Protein AF-A0A8T5MUP3-F1 (afdb_monomer_lite)

Structure (mmCIF, N/CA/C/O backbone):
data_AF-A0A8T5MUP3-F1
#
_entry.id   AF-A0A8T5MUP3-F1
#
loop_
_atom_site.group_PDB
_atom_site.id
_atom_site.type_symbol
_atom_site.label_atom_id
_atom_site.label_alt_id
_atom_site.label_comp_id
_atom_site.label_asym_id
_atom_site.label_entity_id
_atom_site.label_seq_id
_atom_site.pdbx_PDB_ins_code
_atom_site.Cartn_x
_atom_site.Cartn_y
_atom_site.Cartn_z
_atom_site.occupancy
_atom_site.B_iso_or_equiv
_atom_site.auth_seq_id
_atom_site.auth_comp_id
_atom_site.auth_asym_id
_atom_site.auth_atom_id
_atom_site.pdbx_PDB_model_num
ATOM 1 N N . MET A 1 1 ? 4.390 18.601 5.968 1.00 50.16 1 MET A N 1
ATOM 2 C CA . MET A 1 1 ? 3.456 17.620 5.367 1.00 50.16 1 MET A CA 1
ATOM 3 C C . MET A 1 1 ? 4.200 16.308 5.197 1.00 50.16 1 MET A C 1
ATOM 5 O O . MET A 1 1 ? 5.343 16.368 4.757 1.00 50.16 1 MET A O 1
ATOM 9 N N . SER A 1 2 ? 3.617 15.161 5.568 1.00 68.56 2 SER A N 1
ATOM 10 C CA . SER A 1 2 ? 4.249 13.869 5.276 1.00 68.56 2 SER A CA 1
ATOM 11 C C . SER A 1 2 ? 4.333 13.669 3.759 1.00 68.56 2 SER A C 1
ATOM 13 O O . SER A 1 2 ? 3.421 14.041 3.017 1.00 68.56 2 SER A O 1
ATOM 15 N N . ARG A 1 3 ? 5.491 13.178 3.296 1.00 88.88 3 ARG A N 1
ATOM 16 C CA . ARG A 1 3 ? 5.802 12.940 1.875 1.00 88.88 3 ARG A CA 1
ATOM 17 C C . ARG A 1 3 ? 4.837 11.934 1.248 1.00 88.88 3 ARG A C 1
ATOM 19 O O . ARG A 1 3 ? 4.447 12.088 0.094 1.00 88.88 3 ARG A O 1
ATOM 26 N N . PHE A 1 4 ? 4.465 10.922 2.025 1.00 96.44 4 PHE A N 1
ATOM 27 C CA . PHE A 1 4 ? 3.561 9.873 1.598 1.00 96.44 4 PHE A CA 1
ATOM 28 C C . PHE A 1 4 ? 2.123 10.205 1.980 1.00 96.44 4 PHE A C 1
ATOM 30 O O . PHE A 1 4 ? 1.837 10.685 3.077 1.00 96.44 4 PHE A O 1
ATOM 37 N N . LYS A 1 5 ? 1.217 9.951 1.045 1.00 96.75 5 LYS A N 1
ATOM 38 C CA . LYS A 1 5 ? -0.228 10.002 1.222 1.00 96.75 5 LYS A CA 1
ATOM 39 C C . LYS A 1 5 ? -0.780 8.591 1.152 1.00 96.75 5 LYS A C 1
ATOM 41 O O . LYS A 1 5 ? -0.104 7.671 0.697 1.00 96.75 5 LYS A O 1
ATOM 46 N N . PHE A 1 6 ? -2.003 8.429 1.629 1.00 97.25 6 PHE A N 1
ATOM 47 C CA . PHE A 1 6 ? -2.675 7.144 1.632 1.00 97.25 6 PHE A CA 1
ATOM 48 C C . PHE A 1 6 ? -4.167 7.302 1.345 1.00 97.25 6 PHE A C 1
ATOM 50 O O . PHE A 1 6 ? -4.742 8.372 1.549 1.00 97.25 6 PHE A O 1
ATOM 57 N N . SER A 1 7 ? -4.781 6.222 0.879 1.00 97.19 7 SER A N 1
ATOM 58 C CA . SER A 1 7 ? -6.224 6.064 0.731 1.00 97.19 7 SER A CA 1
ATOM 59 C C . SER A 1 7 ? -6.585 4.629 1.092 1.00 97.19 7 SER A C 1
ATOM 61 O O . SER A 1 7 ? -5.959 3.698 0.592 1.00 97.19 7 SER A O 1
ATOM 63 N N . TYR A 1 8 ? -7.570 4.444 1.968 1.00 97.75 8 TYR A N 1
ATOM 64 C CA . TYR A 1 8 ? -8.097 3.121 2.293 1.00 97.75 8 TYR A CA 1
ATOM 65 C C . TYR A 1 8 ? -9.570 3.041 1.899 1.00 97.75 8 TYR A C 1
ATOM 67 O O . TYR A 1 8 ? -10.396 3.820 2.378 1.00 97.75 8 TYR A O 1
ATOM 75 N N . ASN A 1 9 ? -9.901 2.081 1.040 1.00 97.81 9 ASN A N 1
ATOM 76 C CA . ASN A 1 9 ? -11.271 1.764 0.669 1.00 97.81 9 ASN A CA 1
ATOM 77 C C . ASN A 1 9 ? -11.749 0.558 1.480 1.00 97.81 9 ASN A C 1
ATOM 79 O O . ASN A 1 9 ? -11.412 -0.582 1.175 1.00 97.81 9 ASN A O 1
ATOM 83 N N . GLU A 1 10 ? -12.576 0.804 2.495 1.00 96.12 10 GLU A N 1
ATOM 84 C CA . GLU A 1 10 ? -13.080 -0.252 3.379 1.00 96.12 10 GLU A CA 1
ATOM 85 C C . GLU A 1 10 ? -13.921 -1.309 2.646 1.00 96.12 10 GLU A C 1
ATOM 87 O O . GLU A 1 10 ? -13.851 -2.498 2.974 1.00 96.12 10 GLU A O 1
ATOM 92 N N . LYS A 1 11 ? -14.736 -0.880 1.672 1.00 97.06 11 LYS A N 1
ATOM 93 C CA . LYS A 1 11 ? -15.671 -1.763 0.966 1.00 97.06 11 LYS A CA 1
ATOM 94 C C . LYS A 1 11 ? -14.921 -2.792 0.127 1.00 97.06 11 LYS A C 1
ATOM 96 O O . LYS A 1 11 ? -15.331 -3.947 0.082 1.00 97.06 11 LYS A O 1
ATOM 101 N N . GLN A 1 12 ? -13.848 -2.358 -0.528 1.00 97.75 12 GLN A N 1
ATOM 102 C CA . GLN A 1 12 ? -13.011 -3.210 -1.373 1.00 97.75 12 GLN A CA 1
ATOM 103 C C . GLN A 1 12 ? -11.811 -3.802 -0.618 1.00 97.75 12 GLN A C 1
ATOM 105 O O . GLN A 1 12 ? -11.153 -4.686 -1.144 1.00 97.75 12 GLN A O 1
ATOM 110 N N . ASP A 1 13 ? -11.552 -3.345 0.611 1.00 97.62 13 ASP A N 1
ATOM 111 C CA . ASP A 1 13 ? -10.377 -3.683 1.420 1.00 97.62 13 ASP A CA 1
ATOM 112 C C . ASP A 1 13 ? -9.045 -3.407 0.707 1.00 97.62 13 ASP A C 1
ATOM 114 O O . ASP A 1 13 ? -8.132 -4.228 0.712 1.00 97.62 13 ASP A O 1
ATOM 118 N N . ILE A 1 14 ? -8.950 -2.227 0.092 1.00 98.25 14 ILE A N 1
ATOM 119 C CA . ILE A 1 14 ? -7.782 -1.803 -0.684 1.00 98.25 14 ILE A CA 1
ATOM 120 C C . ILE A 1 14 ? -7.088 -0.650 0.031 1.00 98.25 14 ILE A C 1
ATOM 122 O O . ILE A 1 14 ? -7.719 0.372 0.314 1.00 98.25 14 ILE A O 1
ATOM 126 N N . LEU A 1 15 ? -5.793 -0.805 0.308 1.00 98.12 15 LEU A N 1
ATOM 127 C CA . LEU A 1 15 ? -4.929 0.264 0.807 1.00 98.12 15 LEU A CA 1
ATOM 128 C C . LEU A 1 15 ? -3.999 0.726 -0.311 1.00 98.12 15 LEU A C 1
ATOM 130 O O . LEU A 1 15 ? -3.226 -0.071 -0.827 1.00 98.12 15 LEU A O 1
ATOM 134 N N . TYR A 1 16 ? -4.003 2.020 -0.602 1.00 98.06 16 TYR A N 1
ATOM 135 C CA . TYR A 1 16 ? -3.028 2.655 -1.479 1.00 98.06 16 TYR A CA 1
ATOM 136 C C . TYR A 1 16 ? -2.161 3.628 -0.681 1.00 98.06 16 TYR A C 1
ATOM 138 O O . TYR A 1 16 ? -2.694 4.462 0.054 1.00 98.06 16 TYR A O 1
ATOM 146 N N . VAL A 1 17 ? -0.837 3.534 -0.815 1.00 97.94 17 VAL A N 1
ATOM 147 C CA . VAL A 1 17 ? 0.145 4.448 -0.207 1.00 97.94 17 VAL A CA 1
ATOM 148 C C . VAL A 1 17 ? 1.110 4.928 -1.279 1.00 97.94 17 VAL A C 1
ATOM 150 O O . VAL A 1 17 ? 1.692 4.110 -1.981 1.00 97.94 17 VAL A O 1
ATOM 153 N N . TYR A 1 18 ? 1.308 6.242 -1.398 1.00 97.62 18 TYR A N 1
ATOM 154 C CA . TYR A 1 18 ? 2.074 6.829 -2.500 1.00 97.62 18 TYR A CA 1
ATOM 155 C C . TYR A 1 18 ? 2.812 8.112 -2.132 1.00 97.62 18 TYR A C 1
ATOM 157 O O . TYR A 1 18 ? 2.420 8.855 -1.235 1.00 97.62 18 TYR A O 1
ATOM 165 N N . ASP A 1 19 ? 3.906 8.374 -2.836 1.00 96.62 19 ASP A N 1
ATOM 166 C CA . ASP A 1 19 ? 4.709 9.584 -2.736 1.00 96.62 19 ASP A CA 1
ATOM 167 C C . ASP A 1 19 ? 4.064 10.714 -3.545 1.00 96.62 19 ASP A C 1
ATOM 169 O O . ASP A 1 19 ? 4.176 10.764 -4.767 1.00 96.62 19 ASP A O 1
ATOM 173 N N . ASN A 1 20 ? 3.438 11.673 -2.864 1.00 95.19 20 ASN A N 1
ATOM 174 C CA . ASN A 1 20 ? 2.734 12.781 -3.516 1.00 95.19 20 ASN A CA 1
ATOM 175 C C . ASN A 1 20 ? 3.676 13.810 -4.179 1.00 95.19 20 ASN A C 1
ATOM 177 O O . ASN A 1 20 ? 3.216 14.782 -4.772 1.00 95.19 20 ASN A O 1
ATOM 181 N N . SER A 1 21 ? 4.996 13.638 -4.057 1.00 94.94 21 SER A N 1
ATOM 182 C CA . SER A 1 21 ? 5.998 14.459 -4.752 1.00 94.94 21 SER A CA 1
ATOM 183 C C . SER A 1 21 ? 6.518 13.821 -6.043 1.00 94.94 21 SER A C 1
ATOM 185 O O . SER A 1 21 ? 7.381 14.396 -6.715 1.00 94.94 21 SER A O 1
ATOM 187 N N . LYS A 1 22 ? 6.043 12.617 -6.376 1.00 94.81 22 LYS A N 1
ATOM 188 C CA . LYS A 1 22 ? 6.510 11.829 -7.513 1.00 94.81 22 LYS A CA 1
ATOM 189 C C . LYS A 1 22 ? 5.347 11.419 -8.399 1.00 94.81 22 LYS A C 1
ATOM 191 O O . LYS A 1 22 ? 4.222 11.253 -7.951 1.00 94.81 22 LYS A O 1
ATOM 196 N N . GLU A 1 23 ? 5.659 11.249 -9.674 1.00 94.56 23 GLU A N 1
ATOM 197 C CA . GLU A 1 23 ? 4.718 10.774 -10.677 1.00 94.56 23 GLU A CA 1
ATOM 198 C C . GLU A 1 23 ? 5.021 9.305 -10.985 1.00 94.56 23 GLU A C 1
ATOM 200 O O . GLU A 1 23 ? 6.169 8.960 -11.292 1.00 94.56 23 GLU A O 1
ATOM 205 N N . ALA A 1 24 ? 3.994 8.460 -10.915 1.00 95.94 24 ALA A N 1
ATOM 206 C CA . ALA A 1 24 ? 4.056 7.088 -11.399 1.00 95.94 24 ALA A CA 1
ATOM 207 C C . ALA A 1 24 ? 4.118 7.077 -12.935 1.00 95.94 24 ALA A C 1
ATOM 209 O O . ALA A 1 24 ? 3.403 7.821 -13.605 1.00 95.94 24 ALA A O 1
ATOM 210 N N . LYS A 1 25 ? 4.995 6.248 -13.501 1.00 96.12 25 LYS A N 1
ATOM 211 C CA . LYS A 1 25 ? 5.175 6.071 -14.950 1.00 96.12 25 LYS A CA 1
ATOM 212 C C . LYS A 1 25 ? 4.711 4.712 -15.440 1.00 96.12 25 LYS A C 1
ATOM 214 O O . LYS A 1 25 ? 4.247 4.612 -16.570 1.00 96.12 25 LYS A O 1
ATOM 219 N N . PHE A 1 26 ? 4.837 3.691 -14.606 1.00 93.44 26 PHE A N 1
ATOM 220 C CA . PHE A 1 26 ? 4.302 2.363 -14.864 1.00 93.44 26 PHE A CA 1
ATOM 221 C C . PHE A 1 26 ? 4.052 1.649 -13.539 1.00 93.44 26 PHE A C 1
ATOM 223 O O . PHE A 1 26 ? 4.592 2.047 -12.503 1.00 93.44 26 PHE A O 1
ATOM 230 N N . SER A 1 27 ? 3.276 0.572 -13.602 1.00 94.50 27 SER A N 1
ATOM 231 C CA . SER A 1 27 ? 2.938 -0.254 -12.449 1.00 94.50 27 SER A CA 1
ATOM 232 C C . SER A 1 27 ? 3.281 -1.715 -12.732 1.00 94.50 27 SER A C 1
ATOM 234 O O . SER A 1 27 ? 3.237 -2.156 -13.882 1.00 94.50 27 SER A O 1
ATOM 236 N N . SER A 1 28 ? 3.629 -2.473 -11.695 1.00 92.44 28 SER A N 1
ATOM 237 C CA . SER A 1 28 ? 3.806 -3.926 -11.775 1.00 92.44 28 SER A CA 1
ATOM 238 C C . SER A 1 28 ? 2.861 -4.601 -10.800 1.00 92.44 28 SER A C 1
ATOM 240 O O . SER A 1 28 ? 2.923 -4.335 -9.601 1.00 92.44 28 SER A O 1
ATOM 242 N N . ASP A 1 29 ? 2.044 -5.513 -11.317 1.00 92.31 29 ASP A N 1
ATOM 243 C CA . ASP A 1 29 ? 1.303 -6.467 -10.500 1.00 92.31 29 ASP A CA 1
ATOM 244 C C . ASP A 1 29 ? 2.263 -7.543 -9.976 1.00 92.31 29 ASP A C 1
ATOM 246 O O . ASP A 1 29 ? 3.134 -8.041 -10.698 1.00 92.31 29 ASP A O 1
ATOM 250 N N . SER A 1 30 ? 2.113 -7.880 -8.702 1.00 89.56 30 SER A N 1
ATOM 251 C CA . SER A 1 30 ? 2.731 -9.026 -8.066 1.00 89.56 30 SER A CA 1
ATOM 252 C C . SER A 1 30 ? 1.657 -9.891 -7.420 1.00 89.56 30 SER A C 1
ATOM 254 O O . SER A 1 30 ? 1.192 -9.618 -6.308 1.00 89.56 30 SER A O 1
ATOM 256 N N . GLN A 1 31 ? 1.366 -11.006 -8.091 1.00 85.06 31 GLN A N 1
ATOM 257 C CA . GLN A 1 31 ? 0.511 -12.090 -7.600 1.00 85.06 31 GLN A CA 1
ATOM 258 C C . GLN A 1 31 ? -0.937 -11.651 -7.316 1.00 85.06 31 GLN A C 1
ATOM 260 O O . GLN A 1 31 ? -1.599 -12.253 -6.474 1.00 85.06 31 GLN A O 1
ATOM 265 N N . GLY A 1 32 ? -1.429 -10.601 -7.982 1.00 89.06 32 GLY A N 1
ATOM 266 C CA . GLY A 1 32 ? -2.796 -10.091 -7.832 1.00 89.06 32 GLY A CA 1
ATOM 267 C C . GLY A 1 32 ? -3.119 -9.486 -6.462 1.00 89.06 32 GLY A C 1
ATOM 268 O O . GLY A 1 32 ? -4.280 -9.198 -6.188 1.00 89.06 32 GLY A O 1
ATOM 269 N N . LEU A 1 33 ? -2.119 -9.316 -5.590 1.00 93.50 33 LEU A N 1
ATOM 270 C CA . LEU A 1 33 ? -2.287 -8.778 -4.233 1.00 93.50 33 LEU A CA 1
ATOM 271 C C . LEU A 1 33 ? -1.576 -7.445 -4.031 1.00 93.50 33 LEU A C 1
ATOM 273 O O . LEU A 1 33 ? -2.002 -6.639 -3.206 1.00 93.50 33 LEU A O 1
ATOM 277 N N . PHE A 1 34 ? -0.495 -7.214 -4.770 1.00 94.94 34 PHE A N 1
ATOM 278 C CA . PHE A 1 34 ? 0.307 -6.007 -4.650 1.00 94.94 34 PHE A CA 1
ATOM 279 C C . PHE A 1 34 ? 0.520 -5.406 -6.028 1.00 94.94 34 PHE A C 1
ATOM 281 O O . PHE A 1 34 ? 1.009 -6.085 -6.927 1.00 94.94 34 PHE A O 1
ATOM 288 N N . ILE A 1 35 ? 0.210 -4.127 -6.178 1.00 95.56 35 ILE A N 1
ATOM 289 C CA . ILE A 1 35 ? 0.539 -3.351 -7.370 1.00 95.56 35 ILE A CA 1
ATOM 290 C C . ILE A 1 35 ? 1.539 -2.288 -6.927 1.00 95.56 35 ILE A C 1
ATOM 292 O O . ILE A 1 35 ? 1.245 -1.487 -6.042 1.00 95.56 35 ILE A O 1
ATOM 296 N N . ILE A 1 36 ? 2.748 -2.310 -7.487 1.00 95.38 36 ILE A N 1
ATOM 297 C CA . ILE A 1 36 ? 3.767 -1.292 -7.204 1.00 95.38 36 ILE A CA 1
ATOM 298 C C . ILE A 1 36 ? 3.794 -0.289 -8.344 1.00 95.38 36 ILE A C 1
ATOM 300 O O . ILE A 1 36 ? 3.976 -0.685 -9.494 1.00 95.38 36 ILE A O 1
ATOM 304 N N . ASP A 1 37 ? 3.739 0.992 -8.005 1.00 96.19 37 ASP A N 1
ATOM 305 C CA . ASP A 1 37 ? 3.970 2.087 -8.939 1.00 96.19 37 ASP A CA 1
ATOM 306 C C . ASP A 1 37 ? 5.431 2.523 -8.930 1.00 96.19 37 ASP A C 1
ATOM 308 O O . ASP A 1 37 ? 6.041 2.717 -7.872 1.00 96.19 37 ASP A O 1
ATOM 312 N N . PHE A 1 38 ? 5.982 2.741 -10.119 1.00 94.69 38 PHE A N 1
ATOM 313 C CA . PHE A 1 38 ? 7.373 3.117 -10.338 1.00 94.69 38 PHE A CA 1
ATOM 314 C C . PHE A 1 38 ? 7.491 4.472 -11.015 1.00 94.69 38 PHE A C 1
ATOM 316 O O . PHE A 1 38 ? 6.716 4.803 -11.911 1.00 94.69 38 PHE A O 1
ATOM 323 N N . ASP A 1 39 ? 8.505 5.246 -10.635 1.00 95.12 39 ASP A N 1
ATOM 324 C CA . ASP A 1 39 ? 8.875 6.455 -11.366 1.00 95.12 39 ASP A CA 1
ATOM 325 C C . ASP A 1 39 ? 9.742 6.154 -12.606 1.00 95.12 39 ASP A C 1
ATOM 327 O O . ASP A 1 39 ? 10.096 5.016 -12.918 1.00 95.12 39 ASP A O 1
ATOM 331 N N . LYS A 1 40 ? 10.143 7.218 -13.313 1.00 93.38 40 LYS A N 1
ATOM 332 C CA . LYS A 1 40 ? 10.986 7.139 -14.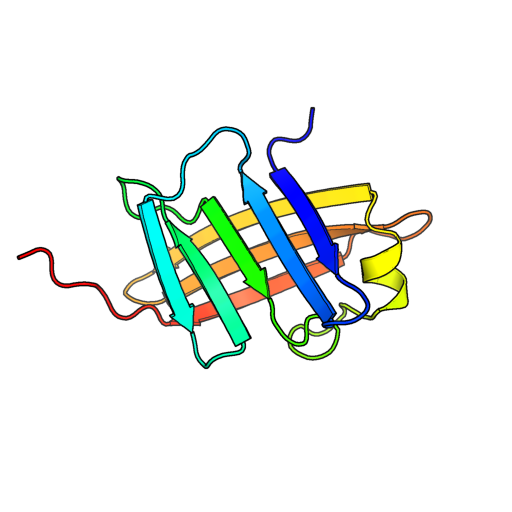520 1.00 93.38 40 LYS A CA 1
ATOM 333 C C . LYS A 1 40 ? 12.376 6.517 -14.306 1.00 93.38 40 LYS A C 1
ATOM 335 O O . LYS A 1 40 ? 13.063 6.242 -15.288 1.00 93.38 40 LYS A O 1
ATOM 340 N N . VAL A 1 41 ? 12.833 6.371 -13.059 1.00 91.56 41 VAL A N 1
ATOM 341 C CA . VAL A 1 41 ? 14.123 5.749 -12.712 1.00 91.56 41 VAL A CA 1
ATOM 342 C C . VAL A 1 41 ? 13.942 4.385 -12.040 1.00 91.56 41 VAL A C 1
ATOM 344 O O . VAL A 1 41 ? 14.870 3.894 -11.402 1.00 91.56 41 VAL A O 1
ATOM 347 N N . ASN A 1 42 ? 12.777 3.750 -12.213 1.00 89.00 42 ASN A N 1
ATOM 348 C CA . ASN A 1 42 ? 12.424 2.447 -11.642 1.00 89.00 42 ASN A CA 1
ATOM 349 C C . ASN A 1 42 ? 12.452 2.427 -10.105 1.00 89.00 42 ASN A C 1
ATOM 351 O O . ASN A 1 42 ? 12.696 1.381 -9.496 1.00 89.00 42 ASN A O 1
ATOM 355 N N . LYS A 1 43 ? 12.206 3.569 -9.455 1.00 92.62 43 LYS A N 1
ATOM 356 C CA . LYS A 1 43 ? 12.058 3.629 -8.001 1.00 92.62 43 LYS A CA 1
ATOM 357 C C . LYS A 1 43 ? 10.585 3.444 -7.618 1.00 92.62 43 LYS A C 1
ATOM 359 O O . LYS A 1 43 ? 9.750 4.146 -8.187 1.00 92.62 43 LYS A O 1
ATOM 364 N N . PRO A 1 44 ? 10.262 2.581 -6.636 1.00 95.12 44 PRO A N 1
ATOM 365 C CA . PRO A 1 44 ? 8.917 2.501 -6.079 1.00 95.12 44 PRO A CA 1
ATOM 366 C C . PRO A 1 44 ? 8.472 3.849 -5.508 1.00 95.12 44 PRO A C 1
ATOM 368 O O . PRO A 1 44 ? 9.154 4.443 -4.664 1.00 95.12 44 PRO A O 1
ATOM 371 N N . VAL A 1 45 ? 7.325 4.325 -5.972 1.00 96.81 45 VAL A N 1
ATOM 372 C CA . VAL A 1 45 ? 6.688 5.572 -5.535 1.00 96.81 45 VAL A CA 1
ATOM 373 C C . VAL A 1 45 ? 5.259 5.365 -5.059 1.00 96.81 45 VAL A C 1
ATOM 375 O O . VAL A 1 45 ? 4.730 6.258 -4.408 1.00 96.81 45 VAL A O 1
ATOM 378 N N . GLY A 1 46 ? 4.672 4.193 -5.284 1.00 97.31 46 GLY A N 1
ATOM 379 C CA . GLY A 1 46 ? 3.380 3.816 -4.728 1.00 97.31 46 GLY A CA 1
ATOM 380 C C . GLY A 1 46 ? 3.261 2.311 -4.534 1.00 97.31 46 GLY A C 1
ATOM 381 O O . GLY A 1 46 ? 3.980 1.536 -5.166 1.00 97.31 46 GLY A O 1
ATOM 382 N N . ILE A 1 47 ? 2.373 1.911 -3.633 1.00 97.12 47 ILE A N 1
ATOM 383 C CA . ILE A 1 47 ? 1.940 0.530 -3.453 1.00 97.12 47 ILE A CA 1
ATOM 384 C C . ILE A 1 47 ? 0.435 0.506 -3.203 1.00 97.12 47 ILE A C 1
ATOM 386 O O . ILE A 1 47 ? -0.063 1.164 -2.286 1.00 97.12 47 ILE A O 1
ATOM 390 N N . GLU A 1 48 ? -0.280 -0.269 -4.005 1.00 97.88 48 GLU A N 1
ATOM 391 C CA . GLU A 1 48 ? -1.661 -0.668 -3.771 1.00 97.88 48 GLU A CA 1
ATOM 392 C C . GLU A 1 48 ? -1.682 -2.121 -3.289 1.00 97.88 48 GLU A C 1
ATOM 394 O O . GLU A 1 48 ? -1.023 -2.997 -3.852 1.00 97.88 48 GLU A O 1
ATOM 399 N N . ILE A 1 49 ? -2.400 -2.358 -2.197 1.00 97.19 49 ILE A N 1
ATOM 400 C CA . ILE A 1 49 ? -2.514 -3.648 -1.527 1.00 97.19 49 ILE A CA 1
ATOM 401 C C . ILE A 1 49 ? -3.979 -4.058 -1.575 1.00 97.19 49 ILE A C 1
ATOM 403 O O . ILE A 1 49 ? -4.822 -3.422 -0.935 1.00 97.19 49 ILE A O 1
ATOM 407 N N . LEU A 1 50 ? -4.268 -5.116 -2.324 1.00 97.19 50 LEU A N 1
ATOM 408 C CA . LEU A 1 50 ? -5.578 -5.749 -2.380 1.00 97.19 50 LEU A CA 1
ATOM 409 C C . LEU A 1 50 ? -5.736 -6.699 -1.191 1.00 97.19 50 LEU A C 1
ATOM 411 O O . LEU A 1 50 ? -4.752 -7.250 -0.696 1.00 97.19 50 LEU A O 1
ATOM 415 N N . ASP A 1 51 ? -6.973 -6.868 -0.713 1.00 96.62 51 ASP A N 1
ATOM 416 C CA . ASP A 1 51 ? -7.265 -7.614 0.519 1.00 96.62 51 ASP A CA 1
ATOM 417 C C . ASP A 1 51 ? -6.331 -7.189 1.672 1.00 96.62 51 ASP A C 1
ATOM 419 O O . ASP A 1 51 ? -5.786 -8.021 2.402 1.00 96.62 51 ASP A O 1
ATOM 423 N N . ALA A 1 52 ? -6.100 -5.881 1.832 1.00 96.19 52 ALA A N 1
ATOM 424 C CA . ALA A 1 52 ? -5.040 -5.326 2.675 1.00 96.19 52 ALA A CA 1
ATOM 425 C C . ALA A 1 52 ? -5.090 -5.818 4.126 1.00 96.19 52 ALA A C 1
ATOM 427 O O . ALA A 1 52 ? -4.045 -6.001 4.751 1.00 96.19 52 ALA A O 1
ATOM 428 N N . SER A 1 53 ? -6.291 -6.074 4.656 1.00 95.50 53 SER A N 1
ATOM 429 C CA . SER A 1 53 ? -6.462 -6.594 6.016 1.00 95.50 53 SER A CA 1
ATOM 430 C C . SER A 1 53 ? -6.070 -8.069 6.195 1.00 95.50 53 SER A C 1
ATOM 432 O O . SER A 1 53 ? -6.108 -8.588 7.311 1.00 95.50 53 SER A O 1
ATOM 434 N N . LYS A 1 54 ? -5.734 -8.760 5.101 1.00 94.12 54 LYS A N 1
ATOM 435 C CA . LYS A 1 54 ? -5.363 -10.181 5.056 1.00 94.12 54 LYS A CA 1
ATOM 436 C C . LYS A 1 54 ? -4.007 -10.410 4.394 1.00 94.12 54 LYS A C 1
ATOM 438 O O . LYS A 1 54 ? -3.266 -11.282 4.836 1.00 94.12 54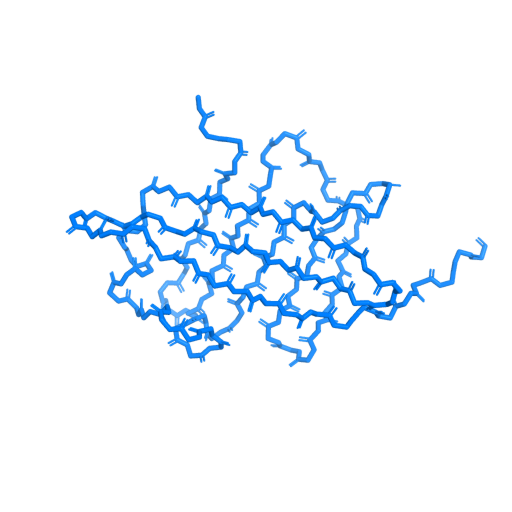 LYS A O 1
ATOM 443 N N . ALA A 1 55 ? -3.689 -9.645 3.350 1.00 92.06 55 ALA A N 1
ATOM 444 C CA . ALA A 1 55 ? -2.469 -9.792 2.561 1.00 92.06 55 ALA A CA 1
ATOM 445 C C . ALA A 1 55 ? -1.202 -9.460 3.362 1.00 92.06 55 ALA A C 1
ATOM 447 O O . ALA A 1 55 ? -0.124 -9.974 3.067 1.00 92.06 55 ALA A O 1
ATOM 448 N N . VAL A 1 56 ? -1.325 -8.615 4.390 1.00 88.06 56 VAL A N 1
ATOM 449 C CA . VAL A 1 56 ? -0.197 -8.170 5.206 1.00 88.06 56 VAL A CA 1
ATOM 450 C C . VAL A 1 56 ? -0.474 -8.438 6.678 1.00 88.06 56 VAL A C 1
ATOM 452 O O . VAL A 1 56 ? -1.390 -7.876 7.280 1.00 88.06 56 VAL A O 1
ATOM 455 N N . TYR A 1 57 ? 0.363 -9.280 7.284 1.00 86.50 57 TYR A N 1
ATOM 456 C CA . TYR A 1 57 ? 0.266 -9.587 8.705 1.00 86.50 57 TYR A CA 1
ATOM 457 C C . TYR A 1 57 ? 0.356 -8.313 9.559 1.00 86.50 57 TYR A C 1
ATOM 459 O O . TYR A 1 57 ? 1.229 -7.469 9.362 1.00 86.50 57 TYR A O 1
ATOM 467 N N . GLY A 1 58 ? -0.549 -8.186 10.529 1.00 85.50 58 GLY A N 1
ATOM 468 C CA . GLY A 1 58 ? -0.623 -7.032 11.429 1.00 85.50 58 GLY A CA 1
ATOM 469 C C . GLY A 1 58 ? -1.472 -5.870 10.908 1.00 85.50 58 GLY A C 1
ATOM 470 O O . GLY A 1 58 ? -1.871 -5.022 11.709 1.00 85.50 58 GLY A O 1
ATOM 471 N N . LEU A 1 59 ? -1.832 -5.847 9.620 1.00 90.44 59 LEU A N 1
ATOM 472 C CA . LEU A 1 59 ? -2.812 -4.899 9.097 1.00 90.44 59 LEU A CA 1
ATOM 473 C C . LEU A 1 59 ? -4.205 -5.509 9.235 1.00 90.44 59 LEU A C 1
ATOM 475 O O . LEU A 1 59 ? -4.525 -6.494 8.594 1.00 90.44 59 LEU A O 1
ATOM 479 N N . ASN A 1 60 ? -5.050 -4.938 10.092 1.00 92.44 60 ASN A N 1
ATOM 480 C CA . ASN A 1 60 ? -6.458 -5.324 10.199 1.00 92.44 60 ASN A CA 1
ATOM 481 C C . ASN A 1 60 ? -7.357 -4.130 9.864 1.00 92.44 60 ASN A C 1
ATOM 483 O O . ASN A 1 60 ? -6.930 -2.978 9.946 1.00 92.44 60 ASN A O 1
ATOM 487 N N . LYS A 1 61 ? -8.632 -4.382 9.541 1.00 94.06 61 LYS A N 1
ATOM 488 C CA . LYS A 1 61 ? -9.567 -3.315 9.141 1.00 94.06 61 LYS A CA 1
ATOM 489 C C . LYS A 1 61 ? -9.693 -2.195 10.177 1.00 94.06 61 LYS A C 1
ATOM 491 O O . LYS A 1 61 ? -9.839 -1.039 9.804 1.00 94.06 61 LYS A O 1
ATOM 496 N N . LYS A 1 62 ? -9.620 -2.501 11.478 1.00 92.25 62 LYS A N 1
ATOM 497 C CA . LYS A 1 62 ? -9.701 -1.484 12.542 1.00 92.25 62 LYS A CA 1
ATOM 498 C C . LYS A 1 62 ? -8.520 -0.510 12.465 1.00 92.25 62 LYS A C 1
ATOM 500 O O . LYS A 1 62 ? -8.725 0.701 12.554 1.00 92.25 62 LYS A O 1
ATOM 505 N N . LEU A 1 63 ? -7.312 -1.030 12.256 1.00 93.12 63 LEU A N 1
ATOM 506 C CA . LEU A 1 63 ? -6.107 -0.230 12.051 1.00 93.12 63 LEU A CA 1
ATOM 507 C C . LEU A 1 63 ? -6.215 0.588 10.759 1.00 93.12 63 LEU A C 1
ATOM 509 O O . LEU A 1 63 ? -6.026 1.803 10.794 1.00 93.12 63 LEU A O 1
ATOM 513 N N . LEU A 1 64 ? -6.591 -0.056 9.649 1.00 95.62 64 LEU A N 1
ATOM 514 C CA . LEU A 1 64 ? -6.650 0.563 8.320 1.00 95.62 64 LEU A CA 1
ATOM 515 C C . LEU A 1 64 ? -7.663 1.719 8.228 1.00 95.62 64 LEU A C 1
ATOM 517 O O . LEU A 1 64 ? -7.396 2.729 7.585 1.00 95.62 64 LEU A O 1
ATOM 521 N N . LYS A 1 65 ? -8.795 1.628 8.935 1.00 95.06 65 LYS A N 1
ATOM 522 C CA . LYS A 1 65 ? -9.796 2.711 9.015 1.00 95.06 65 LYS A CA 1
ATOM 523 C C . LYS A 1 65 ? -9.333 3.949 9.777 1.00 95.06 65 LYS A C 1
ATOM 525 O O . LYS A 1 65 ? -9.962 4.995 9.677 1.00 95.06 65 LYS A O 1
ATOM 530 N N . SER A 1 66 ? -8.307 3.811 10.608 1.00 95.62 66 SER A N 1
ATOM 531 C CA . SER A 1 66 ? -7.869 4.853 11.537 1.00 95.62 66 SER A CA 1
ATOM 532 C C . SER A 1 66 ? -6.450 5.329 11.255 1.00 95.62 66 SER A C 1
ATOM 534 O O . SER A 1 66 ? -5.836 5.920 12.141 1.00 95.62 66 SER A O 1
ATOM 536 N N . ILE A 1 67 ? -5.928 5.074 10.049 1.00 95.81 67 ILE A N 1
ATOM 537 C CA . ILE A 1 67 ? -4.620 5.575 9.613 1.00 95.81 67 ILE A CA 1
ATOM 538 C C . ILE A 1 67 ? -4.642 7.108 9.637 1.00 95.81 67 ILE A C 1
ATOM 540 O O . ILE A 1 67 ? -5.553 7.744 9.111 1.00 95.81 67 ILE A O 1
ATOM 544 N N . GLU A 1 68 ? -3.617 7.692 10.246 1.00 95.69 68 GLU A N 1
ATOM 545 C CA . GLU A 1 68 ? -3.369 9.136 10.295 1.00 95.69 68 GLU A CA 1
ATOM 546 C C . GLU A 1 68 ? -2.081 9.511 9.555 1.00 95.69 68 GLU A C 1
ATOM 548 O O . GLU A 1 68 ? -1.947 10.637 9.079 1.00 95.69 68 GLU A O 1
ATOM 553 N N . ASP A 1 69 ? -1.136 8.573 9.442 1.00 95.50 69 ASP A N 1
ATOM 554 C CA . ASP A 1 69 ? 0.097 8.762 8.687 1.00 95.50 69 ASP A CA 1
ATOM 555 C C . ASP A 1 69 ? 0.587 7.441 8.089 1.00 95.50 69 ASP A C 1
ATOM 557 O O . ASP A 1 69 ? 0.353 6.358 8.637 1.00 95.50 69 ASP A O 1
ATOM 561 N N . ALA A 1 70 ? 1.295 7.546 6.972 1.00 95.81 70 ALA A N 1
ATOM 562 C CA . ALA A 1 70 ? 1.889 6.418 6.276 1.00 95.81 70 ALA A CA 1
ATOM 563 C C . ALA A 1 70 ? 3.300 6.780 5.818 1.00 95.81 70 ALA A C 1
ATOM 565 O O . ALA A 1 70 ? 3.595 7.922 5.467 1.00 95.81 70 ALA A O 1
ATOM 566 N N . ASN A 1 71 ? 4.182 5.792 5.799 1.00 95.81 71 ASN A N 1
ATOM 567 C CA . ASN A 1 71 ? 5.526 5.925 5.268 1.00 95.81 71 ASN A CA 1
ATOM 568 C C . ASN A 1 71 ? 5.890 4.661 4.497 1.00 95.81 71 ASN A C 1
ATOM 570 O O . ASN A 1 71 ? 5.544 3.555 4.909 1.00 95.81 71 ASN A O 1
ATOM 574 N N . MET A 1 72 ? 6.599 4.841 3.389 1.00 95.31 72 MET A N 1
ATOM 575 C CA . MET A 1 72 ? 7.078 3.756 2.556 1.00 95.31 72 MET A CA 1
ATOM 576 C C . MET A 1 72 ? 8.576 3.918 2.323 1.00 95.31 72 MET A C 1
ATOM 578 O O . MET A 1 72 ? 9.060 4.965 1.882 1.00 95.31 72 MET A O 1
ATOM 582 N N . GLN A 1 73 ? 9.315 2.849 2.581 1.00 95.50 73 GLN A N 1
ATOM 583 C CA . GLN A 1 73 ? 10.715 2.723 2.199 1.00 95.50 73 GLN A CA 1
ATOM 584 C C . GLN A 1 73 ? 10.871 1.486 1.330 1.00 95.50 73 GLN A C 1
ATOM 586 O O . GLN A 1 73 ? 10.159 0.503 1.507 1.00 95.50 73 GLN A O 1
ATOM 591 N N . SER A 1 74 ? 11.804 1.527 0.388 1.00 93.62 74 SER A N 1
ATOM 592 C CA . SER A 1 74 ? 12.038 0.418 -0.530 1.00 93.62 74 SER A CA 1
ATOM 593 C C . SER A 1 74 ? 13.524 0.123 -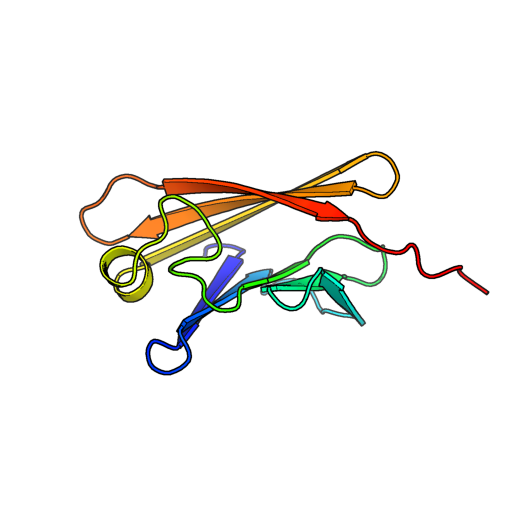0.645 1.00 93.62 74 SER A C 1
ATOM 595 O O . SER A 1 74 ? 14.329 1.049 -0.777 1.00 93.62 74 SER A O 1
ATOM 597 N N . MET A 1 75 ? 13.870 -1.156 -0.683 1.00 93.62 75 MET A N 1
ATOM 598 C CA . MET A 1 75 ? 15.201 -1.636 -1.038 1.00 93.62 75 MET A CA 1
ATOM 599 C C . MET A 1 75 ? 15.082 -2.627 -2.190 1.00 93.62 75 MET A C 1
ATOM 601 O O . MET A 1 75 ? 14.227 -3.507 -2.158 1.00 93.62 75 MET A O 1
ATOM 605 N N . THR A 1 76 ? 15.961 -2.507 -3.181 1.00 89.88 76 THR A N 1
ATOM 606 C CA . THR A 1 76 ? 15.993 -3.408 -4.336 1.00 89.88 76 THR A CA 1
ATOM 607 C C . THR A 1 76 ? 17.264 -4.245 -4.301 1.00 89.88 76 THR A C 1
ATOM 609 O O . THR A 1 76 ? 18.361 -3.701 -4.165 1.00 89.88 76 THR A O 1
ATOM 612 N N . LYS A 1 77 ? 17.128 -5.565 -4.451 1.00 89.81 77 LYS A N 1
ATOM 613 C CA . LYS A 1 77 ? 18.248 -6.500 -4.608 1.00 89.81 77 LYS A CA 1
ATOM 614 C C . LYS A 1 77 ? 17.903 -7.524 -5.688 1.00 89.81 77 LYS A C 1
ATOM 616 O O . LYS A 1 77 ? 17.037 -8.372 -5.495 1.00 89.81 77 LYS A O 1
ATOM 621 N N . GLY A 1 78 ? 18.588 -7.448 -6.828 1.00 88.44 78 GLY A N 1
ATOM 622 C CA . GLY A 1 78 ? 18.268 -8.278 -7.991 1.00 88.44 78 GLY A CA 1
ATOM 623 C C . GLY A 1 78 ? 16.875 -7.955 -8.538 1.00 88.44 78 GLY A C 1
ATOM 624 O O . GLY A 1 78 ? 16.594 -6.807 -8.873 1.00 88.44 78 GLY A O 1
ATOM 625 N N . ASN A 1 79 ? 16.010 -8.963 -8.621 1.00 87.19 79 ASN A N 1
ATOM 626 C CA . ASN A 1 79 ? 14.613 -8.843 -9.049 1.00 87.19 79 ASN A CA 1
ATOM 627 C C . ASN A 1 79 ? 13.620 -8.743 -7.876 1.00 87.19 79 ASN A C 1
ATOM 629 O O . ASN A 1 79 ? 12.415 -8.844 -8.088 1.00 87.19 79 ASN A O 1
ATOM 633 N N . ILE A 1 80 ? 14.109 -8.576 -6.644 1.00 90.19 80 ILE A N 1
ATOM 634 C CA . ILE A 1 80 ? 13.267 -8.444 -5.456 1.00 90.19 80 ILE A CA 1
ATOM 635 C C . ILE A 1 80 ? 13.301 -6.997 -4.978 1.00 90.19 80 ILE A C 1
ATOM 637 O O . ILE A 1 80 ? 14.371 -6.410 -4.788 1.00 90.19 80 ILE A O 1
ATOM 641 N N . ILE A 1 81 ? 12.115 -6.449 -4.747 1.00 92.38 81 ILE A N 1
ATOM 642 C CA . ILE A 1 81 ? 11.897 -5.177 -4.072 1.00 92.38 81 ILE A CA 1
ATOM 643 C C . ILE A 1 81 ? 11.260 -5.481 -2.728 1.00 92.38 81 ILE A C 1
ATOM 645 O O . ILE A 1 81 ? 10.169 -6.036 -2.661 1.00 92.38 81 ILE A O 1
ATOM 649 N N . SER A 1 82 ? 11.930 -5.096 -1.653 1.00 93.44 82 SER A N 1
ATOM 650 C CA . SER A 1 82 ? 11.360 -5.147 -0.312 1.00 93.44 82 SER A CA 1
ATOM 651 C C . SER A 1 82 ? 10.801 -3.778 0.033 1.00 93.44 82 SER A C 1
ATOM 653 O O . SER A 1 82 ? 11.563 -2.811 0.134 1.00 93.44 82 SER A O 1
ATOM 655 N N . ILE A 1 83 ? 9.487 -3.698 0.219 1.00 94.62 83 ILE A N 1
ATOM 656 C CA . ILE A 1 83 ? 8.810 -2.498 0.707 1.00 94.62 83 ILE A CA 1
ATOM 657 C C . ILE A 1 83 ? 8.622 -2.621 2.216 1.00 94.62 83 ILE A C 1
ATOM 659 O O . ILE A 1 83 ? 7.967 -3.541 2.692 1.00 94.62 83 ILE A O 1
ATOM 663 N N . LEU A 1 84 ? 9.180 -1.679 2.971 1.00 95.44 84 LEU A N 1
ATOM 664 C CA . LEU A 1 84 ? 8.839 -1.472 4.372 1.00 95.44 84 LEU A CA 1
ATOM 665 C C . LEU A 1 84 ? 7.734 -0.418 4.438 1.00 95.44 84 LEU A C 1
ATOM 667 O O . LEU A 1 84 ? 7.983 0.769 4.208 1.00 95.44 84 LEU A O 1
ATOM 671 N N . LEU A 1 85 ? 6.522 -0.870 4.742 1.00 95.56 85 LEU A N 1
ATOM 672 C CA . LEU A 1 85 ? 5.357 -0.024 4.948 1.00 95.56 85 LEU A CA 1
ATOM 673 C C . LEU A 1 85 ? 5.169 0.213 6.445 1.00 95.56 85 LEU A C 1
ATOM 675 O O . LEU A 1 85 ? 4.971 -0.738 7.197 1.00 95.56 85 LEU A O 1
ATOM 679 N N . THR A 1 86 ? 5.188 1.471 6.869 1.00 95.75 86 THR A N 1
ATOM 680 C CA . THR A 1 86 ? 4.892 1.866 8.249 1.00 95.75 86 THR A CA 1
ATOM 681 C C . THR A 1 86 ? 3.613 2.684 8.276 1.00 95.75 86 THR A C 1
ATOM 683 O O . THR A 1 86 ? 3.529 3.729 7.632 1.00 95.75 86 THR A O 1
ATOM 686 N N . LEU A 1 87 ? 2.629 2.232 9.048 1.00 95.56 87 LEU A N 1
ATOM 687 C CA . LEU A 1 87 ? 1.358 2.918 9.252 1.00 95.56 87 LEU A CA 1
ATOM 688 C C . LEU A 1 87 ? 1.243 3.375 10.700 1.00 95.56 87 LEU A C 1
ATOM 690 O O . LEU A 1 87 ? 1.515 2.615 11.632 1.00 95.56 87 LEU A O 1
ATOM 694 N N . LYS A 1 88 ? 0.794 4.611 10.892 1.00 94.06 88 LYS A N 1
ATOM 695 C CA . LYS A 1 88 ? 0.400 5.133 12.197 1.00 94.06 88 LYS A CA 1
ATOM 696 C C . LYS A 1 88 ? -1.111 5.292 12.214 1.00 94.06 88 LYS A C 1
ATOM 698 O O . LYS A 1 88 ? -1.653 6.040 11.405 1.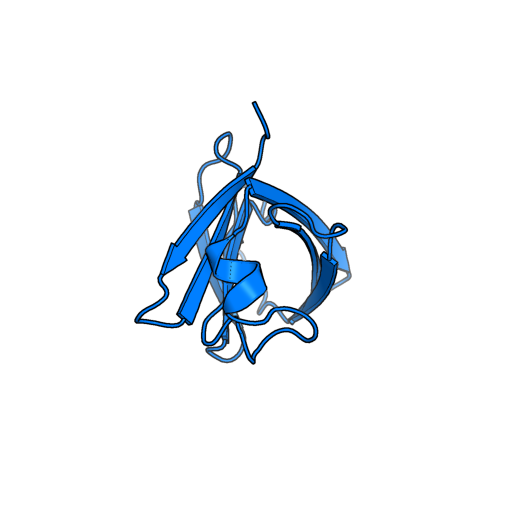00 94.06 88 LYS A O 1
ATOM 703 N N . SER A 1 89 ? -1.761 4.632 13.166 1.00 92.56 89 SER A N 1
ATOM 704 C CA . SER A 1 89 ? -3.202 4.751 13.383 1.00 92.56 89 SER A CA 1
ATOM 705 C C . SER A 1 89 ? -3.519 5.452 14.698 1.00 92.56 89 SER A C 1
ATOM 707 O O . SER A 1 89 ? -2.741 5.394 15.655 1.00 92.56 89 SER A O 1
ATOM 709 N N . LYS A 1 90 ? -4.681 6.102 14.756 1.00 91.56 90 LYS A N 1
ATOM 710 C CA . LYS A 1 90 ? -5.128 6.880 15.913 1.00 91.56 90 LYS A CA 1
ATOM 711 C C . LYS A 1 90 ? -5.110 6.052 17.199 1.00 91.56 90 LYS A C 1
ATOM 713 O O . LYS A 1 90 ? -5.776 5.024 17.303 1.00 91.56 90 LYS A O 1
ATOM 718 N N . GLY A 1 91 ? -4.373 6.531 18.201 1.00 84.75 91 GLY A N 1
ATOM 719 C CA . GLY A 1 91 ? -4.302 5.894 19.521 1.00 84.75 91 GLY A CA 1
AT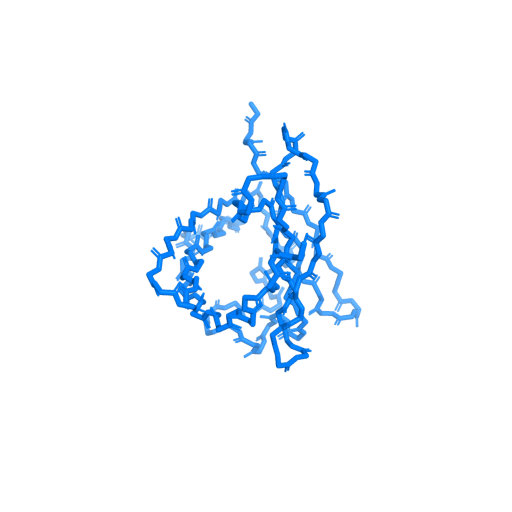OM 720 C C . GLY A 1 91 ? -3.595 4.533 19.543 1.00 84.75 91 GLY A C 1
ATOM 721 O O . GLY A 1 91 ? -3.733 3.806 20.522 1.00 84.75 91 GLY A O 1
ATOM 722 N N . CYS A 1 92 ? -2.860 4.172 18.487 1.00 80.56 92 CYS A N 1
ATOM 723 C CA . CYS A 1 92 ? -2.081 2.937 18.397 1.00 80.56 92 CYS A CA 1
ATOM 724 C C . CYS A 1 92 ? -0.600 3.241 18.136 1.00 80.56 92 CYS A C 1
ATOM 726 O O . CYS A 1 92 ? -0.247 4.274 17.564 1.00 80.56 92 CYS A O 1
ATOM 728 N N . ALA A 1 93 ? 0.275 2.318 18.543 1.00 85.50 93 ALA A N 1
ATOM 729 C CA . ALA A 1 93 ? 1.666 2.338 18.107 1.00 85.50 93 ALA A CA 1
ATOM 730 C C . ALA A 1 93 ? 1.743 2.159 16.581 1.00 85.50 93 ALA A C 1
ATOM 732 O O . ALA A 1 93 ? 0.862 1.545 15.974 1.00 85.50 93 ALA A O 1
ATOM 733 N N . ALA A 1 94 ? 2.799 2.695 15.967 1.00 90.88 94 ALA A N 1
ATOM 734 C CA . ALA A 1 94 ? 3.039 2.484 14.547 1.00 90.88 94 ALA A CA 1
ATOM 735 C C . ALA A 1 94 ? 3.271 0.992 14.266 1.00 90.88 94 ALA A C 1
ATOM 737 O O . ALA A 1 94 ? 3.997 0.322 15.003 1.00 90.88 94 ALA A O 1
ATOM 738 N N . VAL A 1 95 ? 2.667 0.490 13.193 1.00 92.44 95 VAL A N 1
ATOM 739 C CA . VAL A 1 95 ? 2.844 -0.884 12.720 1.00 92.44 95 VAL A CA 1
ATOM 740 C C . VAL A 1 95 ? 3.667 -0.846 11.448 1.00 92.44 95 VAL A C 1
ATOM 742 O O . VAL A 1 95 ? 3.367 -0.080 10.534 1.00 92.44 95 VAL A O 1
ATOM 745 N N . SER A 1 96 ? 4.702 -1.678 11.399 1.00 93.88 96 SER A N 1
ATOM 746 C CA . SER A 1 96 ? 5.557 -1.831 10.229 1.00 93.88 96 SER A CA 1
ATOM 747 C C . SER A 1 96 ? 5.417 -3.233 9.661 1.00 93.88 96 SER A C 1
ATOM 749 O O . SER A 1 96 ? 5.491 -4.212 10.403 1.00 93.88 96 SER A O 1
ATOM 751 N N . ALA A 1 97 ? 5.268 -3.320 8.347 1.00 91.06 97 ALA A N 1
ATOM 752 C CA . ALA A 1 97 ? 5.241 -4.569 7.612 1.00 91.06 97 ALA A CA 1
ATOM 753 C C . ALA A 1 97 ? 6.266 -4.543 6.479 1.00 91.06 97 ALA A C 1
ATOM 755 O O . ALA A 1 97 ? 6.409 -3.542 5.778 1.00 91.06 97 ALA A O 1
ATOM 756 N N . SER A 1 98 ? 6.977 -5.656 6.310 1.00 91.00 98 SER A N 1
ATOM 757 C CA . SER A 1 98 ? 7.904 -5.860 5.199 1.00 91.00 98 SER A CA 1
ATOM 758 C C . SER A 1 98 ? 7.222 -6.715 4.137 1.00 91.00 98 SER A C 1
ATOM 760 O O . SER A 1 98 ? 6.788 -7.827 4.432 1.00 91.00 98 SER A O 1
ATOM 762 N N . ILE A 1 99 ? 7.122 -6.191 2.920 1.00 90.94 99 ILE A N 1
ATOM 763 C CA . ILE A 1 99 ? 6.437 -6.811 1.788 1.00 90.94 99 ILE A CA 1
ATOM 764 C C . ILE A 1 99 ? 7.495 -7.092 0.712 1.00 90.94 99 ILE A C 1
ATOM 766 O O . ILE A 1 99 ? 7.921 -6.164 0.016 1.00 90.94 99 ILE A O 1
ATOM 770 N N . PRO A 1 100 ? 7.990 -8.339 0.602 1.00 90.75 100 PRO A N 1
ATOM 771 C CA . PRO A 1 100 ? 8.907 -8.725 -0.460 1.00 90.75 100 PRO A CA 1
ATOM 772 C C . PRO A 1 100 ? 8.125 -8.970 -1.750 1.00 90.75 100 PRO A C 1
ATOM 774 O O . PRO A 1 100 ? 7.209 -9.788 -1.791 1.00 90.75 100 PRO A O 1
ATOM 777 N N . ILE A 1 101 ? 8.504 -8.273 -2.815 1.00 88.81 101 ILE A N 1
ATOM 778 C CA . ILE A 1 101 ? 7.819 -8.322 -4.102 1.00 88.81 101 ILE A CA 1
ATOM 779 C C . ILE A 1 101 ? 8.826 -8.702 -5.181 1.00 88.81 101 ILE A C 1
ATOM 781 O O . ILE A 1 101 ? 9.838 -8.027 -5.381 1.00 88.81 101 ILE A O 1
ATOM 785 N N . ALA A 1 102 ? 8.548 -9.805 -5.873 1.00 87.00 102 ALA A N 1
ATOM 786 C CA . ALA A 1 102 ? 9.294 -10.192 -7.058 1.00 87.00 102 ALA A CA 1
ATOM 787 C C . ALA A 1 102 ? 8.770 -9.379 -8.244 1.00 87.00 102 ALA A C 1
ATOM 789 O O . ALA A 1 102 ? 7.606 -9.504 -8.618 1.00 87.00 102 ALA A O 1
ATOM 790 N N . VAL A 1 103 ? 9.628 -8.556 -8.837 1.00 82.50 103 VAL A N 1
ATOM 791 C CA . VAL A 1 103 ? 9.298 -7.806 -10.047 1.00 82.50 103 VAL A CA 1
ATOM 792 C C . VAL A 1 103 ? 9.871 -8.522 -11.257 1.00 82.50 103 VAL A C 1
ATOM 794 O O . VAL A 1 103 ? 11.055 -8.872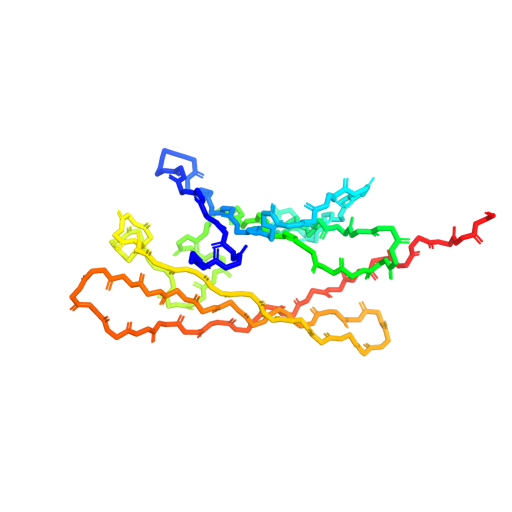 -11.296 1.00 82.50 103 VAL A O 1
ATOM 797 N N . GLN A 1 104 ? 9.038 -8.737 -12.271 1.00 73.12 104 GLN A N 1
ATOM 798 C CA . GLN A 1 104 ? 9.551 -9.104 -13.583 1.00 73.12 104 GLN A CA 1
ATOM 799 C C . GLN A 1 104 ? 10.246 -7.860 -14.138 1.00 73.12 104 GLN A C 1
ATOM 801 O O . GLN A 1 104 ? 9.609 -6.827 -14.338 1.00 73.12 104 GLN A O 1
ATOM 806 N N . GLN A 1 105 ? 11.570 -7.915 -14.314 1.00 59.81 105 GLN A N 1
ATOM 807 C CA . GLN A 1 105 ? 12.288 -6.818 -14.956 1.00 59.81 105 GLN A CA 1
ATOM 808 C C . GLN A 1 105 ? 11.690 -6.625 -16.349 1.00 59.81 105 GLN A C 1
ATOM 810 O O . GLN A 1 105 ? 11.786 -7.518 -17.190 1.00 59.81 105 GLN A O 1
ATOM 815 N N . GLN A 1 106 ? 11.076 -5.468 -16.601 1.00 55.31 106 GLN A N 1
ATOM 816 C CA . GLN A 1 106 ? 10.779 -5.087 -17.972 1.00 55.31 106 GLN A CA 1
ATOM 817 C C . GLN A 1 106 ? 12.121 -4.889 -18.675 1.00 55.31 106 GLN A C 1
ATOM 819 O O . GLN A 1 106 ? 12.914 -4.019 -18.303 1.00 55.31 106 GLN A O 1
ATOM 824 N N . ILE A 1 107 ? 12.398 -5.762 -19.643 1.00 38.72 107 ILE A N 1
ATOM 825 C CA . ILE A 1 107 ? 13.534 -5.644 -20.550 1.00 38.72 107 ILE A CA 1
ATOM 826 C C . ILE A 1 107 ? 13.400 -4.268 -21.201 1.00 38.72 107 ILE A C 1
ATOM 828 O O . ILE A 1 107 ? 12.463 -4.036 -21.965 1.00 38.72 107 ILE A O 1
ATOM 832 N N . LYS A 1 108 ? 14.307 -3.341 -20.868 1.00 42.22 108 LYS A N 1
ATOM 833 C CA . LYS A 1 108 ? 14.480 -2.124 -21.661 1.00 42.22 108 LYS A CA 1
ATOM 834 C C . LYS A 1 108 ? 14.878 -2.587 -23.060 1.00 42.22 108 LYS A C 1
ATOM 836 O O . LYS A 1 108 ? 15.992 -3.078 -23.233 1.00 42.22 108 LYS A O 1
ATOM 841 N N . THR A 1 109 ? 13.931 -2.529 -23.988 1.00 36.78 109 THR A N 1
ATOM 842 C CA . THR A 1 109 ? 14.186 -2.637 -25.426 1.00 36.78 109 THR A CA 1
ATOM 843 C C . THR A 1 109 ? 14.580 -1.272 -25.961 1.00 36.78 109 THR A C 1
ATOM 845 O O . THR A 1 109 ? 14.097 -0.260 -25.399 1.00 36.78 109 THR A O 1
#

Radius of gyration: 13.56 Å; chains: 1; bounding box: 34×30×45 Å

Sequence (109 aa):
MSRFKFSYNEKQDILYVYDNSKEAKFSSDSQGLFIIDFDKVNKPVGIEILDASKAVYGLNKKLLKSIEDANMQSMTKGNIISILLTLKSKGCAAVSASIPIAVQQQIKT

Foldseek 3Di:
DDQKDWDADLVQRKIKIFGPVADFDDWFDFPVAWIFTAGPVRDTGMIMGGNQCPRWPPRHSVQRVFFPDKDWDWDDDDQKIWIWIWTDGPPDDIDITIDIGGGDPDPPD

pLDDT: mean 90.52, std 11.65, range [36.78, 98.25]

Secondary structure (DSSP, 8-state):
--SEEEEEETTTTEEEEEETTS---EEEEETTTEEEEE-TTS-EEEEEETTHHHHSTT--HHHHTTEEEEEEEEEEETTEEEEEEEEEETTS--EEEEEEEE-------